Protein AF-A0A1F2JJ54-F1 (afdb_monomer_lite)

Radius of gyration: 21.31 Å; chains: 1; bounding box: 49×30×59 Å

pLDDT: mean 84.11, std 12.56, range [42.59, 96.31]

Structure (mmCIF, N/CA/C/O backbone):
data_AF-A0A1F2JJ54-F1
#
_entry.id   AF-A0A1F2JJ54-F1
#
loop_
_atom_site.group_PDB
_atom_site.id
_atom_site.type_symbol
_atom_site.label_atom_id
_atom_site.label_alt_id
_atom_site.label_comp_id
_atom_site.label_asym_id
_atom_site.label_entity_id
_atom_site.label_seq_id
_atom_site.pdbx_PDB_ins_code
_atom_site.Cartn_x
_atom_site.Cartn_y
_atom_site.Cartn_z
_atom_site.occupancy
_atom_site.B_iso_or_equiv
_atom_site.auth_seq_id
_atom_site.auth_comp_id
_atom_site.auth_asym_id
_atom_site.auth_atom_id
_atom_site.pdbx_PDB_model_num
ATOM 1 N N . MET A 1 1 ? 21.916 10.144 3.716 1.00 42.59 1 MET A N 1
ATOM 2 C CA . MET A 1 1 ? 21.638 10.762 2.403 1.00 42.59 1 MET A CA 1
ATOM 3 C C . MET A 1 1 ? 20.241 10.322 2.023 1.00 42.59 1 MET A C 1
ATOM 5 O O . MET A 1 1 ? 20.065 9.134 1.799 1.00 42.59 1 MET A O 1
ATOM 9 N N . THR A 1 2 ? 19.251 11.210 2.032 1.00 44.31 2 THR A N 1
ATOM 10 C CA . THR A 1 2 ? 17.941 10.893 1.453 1.00 44.31 2 THR A CA 1
ATOM 11 C C . THR A 1 2 ? 18.118 10.932 -0.060 1.00 44.31 2 THR A C 1
ATOM 13 O O . THR A 1 2 ? 18.325 11.989 -0.655 1.00 44.31 2 THR A O 1
ATOM 16 N N . THR A 1 3 ? 18.206 9.754 -0.672 1.00 59.22 3 THR A N 1
ATOM 17 C CA . THR A 1 3 ? 18.242 9.646 -2.132 1.00 59.22 3 THR A CA 1
ATOM 18 C C . THR A 1 3 ? 16.793 9.636 -2.569 1.00 59.22 3 THR A C 1
ATOM 20 O O . THR A 1 3 ? 16.047 8.748 -2.186 1.00 59.22 3 THR A O 1
ATOM 23 N N . ASN A 1 4 ? 16.362 10.688 -3.265 1.00 62.22 4 ASN A N 1
ATOM 24 C CA . ASN A 1 4 ? 15.019 10.709 -3.833 1.00 62.22 4 ASN A CA 1
ATOM 25 C C . ASN A 1 4 ? 14.825 9.443 -4.686 1.00 62.22 4 ASN A C 1
ATOM 27 O O . ASN A 1 4 ? 15.766 9.087 -5.409 1.00 62.22 4 ASN A O 1
ATOM 31 N N . PRO A 1 5 ? 13.641 8.807 -4.653 1.00 63.12 5 PRO A N 1
ATOM 32 C CA . PRO A 1 5 ? 13.372 7.612 -5.440 1.00 63.12 5 PRO A CA 1
ATOM 33 C C . PRO A 1 5 ? 13.747 7.833 -6.907 1.00 63.12 5 PRO A C 1
ATOM 35 O O . PRO A 1 5 ? 13.273 8.775 -7.555 1.00 63.12 5 PRO A O 1
ATOM 38 N N . ILE A 1 6 ? 14.629 6.983 -7.437 1.00 80.44 6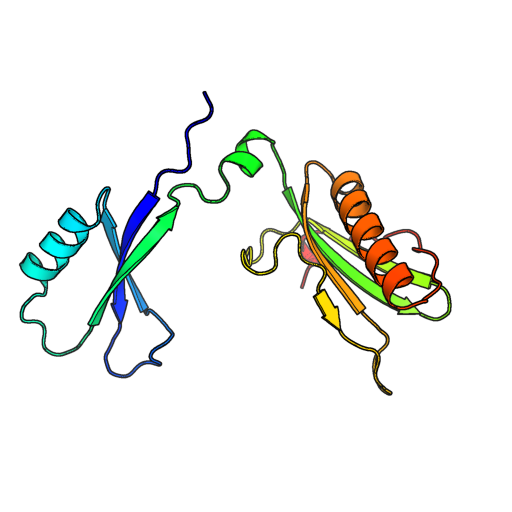 ILE A N 1
ATOM 39 C CA . ILE A 1 6 ? 15.086 7.094 -8.823 1.00 80.44 6 ILE A CA 1
ATOM 40 C C . ILE A 1 6 ? 13.961 6.583 -9.719 1.00 80.44 6 ILE A C 1
ATOM 42 O O . ILE A 1 6 ? 13.622 5.400 -9.698 1.00 80.44 6 ILE A O 1
ATOM 46 N N . LYS A 1 7 ? 13.379 7.483 -10.515 1.00 84.19 7 LYS A N 1
ATOM 47 C CA . LYS A 1 7 ? 12.450 7.099 -11.578 1.00 84.19 7 LYS A CA 1
ATOM 48 C C . LYS A 1 7 ? 13.220 6.400 -12.690 1.00 84.19 7 LYS A C 1
ATOM 50 O O . LYS A 1 7 ? 14.217 6.930 -13.181 1.00 84.19 7 LYS A O 1
ATOM 55 N N . VAL A 1 8 ? 12.727 5.244 -13.099 1.00 90.12 8 VAL A N 1
ATOM 56 C CA . VAL A 1 8 ? 13.204 4.499 -14.258 1.00 90.12 8 VAL A CA 1
ATOM 57 C C . VAL A 1 8 ? 12.059 4.301 -15.243 1.00 90.12 8 VAL A C 1
ATOM 59 O O . VAL A 1 8 ? 10.877 4.401 -14.910 1.00 90.12 8 VAL A O 1
ATOM 62 N N . TYR A 1 9 ? 12.427 4.084 -16.495 1.00 91.38 9 TYR A N 1
ATOM 63 C CA . TYR A 1 9 ? 11.505 4.006 -17.613 1.00 91.38 9 TYR A CA 1
ATOM 64 C C . TYR A 1 9 ? 11.552 2.593 -18.146 1.00 91.38 9 TYR A C 1
ATOM 66 O O . TYR A 1 9 ? 12.555 2.151 -18.706 1.00 91.38 9 TYR A O 1
ATOM 74 N N . THR A 1 10 ? 10.475 1.873 -17.898 1.00 90.88 10 THR A N 1
ATOM 75 C CA . THR A 1 10 ? 10.375 0.452 -18.152 1.00 90.88 10 THR A CA 1
ATOM 76 C C . THR A 1 10 ? 9.655 0.241 -19.468 1.00 90.88 10 THR A C 1
ATOM 78 O O . THR A 1 10 ? 8.494 0.618 -19.602 1.00 90.88 10 THR A O 1
ATOM 81 N N . VAL A 1 11 ? 10.329 -0.356 -20.444 1.00 89.62 11 VAL A N 1
ATOM 82 C CA . VAL A 1 11 ? 9.679 -0.794 -21.678 1.00 89.62 11 VAL A CA 1
ATOM 83 C C . VAL A 1 11 ? 9.035 -2.139 -21.400 1.00 89.62 11 VAL A C 1
ATOM 85 O O . VAL A 1 11 ? 9.721 -3.100 -21.053 1.00 89.62 11 VAL A O 1
ATOM 88 N N . VAL A 1 12 ? 7.720 -2.200 -21.557 1.00 90.12 12 VAL A N 1
ATOM 89 C CA . VAL A 1 12 ? 6.946 -3.437 -21.458 1.00 90.12 12 VAL A CA 1
ATOM 90 C C . VAL A 1 12 ? 6.309 -3.743 -22.802 1.00 90.12 12 VAL A C 1
ATOM 92 O O . VAL A 1 12 ? 5.977 -2.829 -23.563 1.00 90.12 12 VAL A O 1
ATOM 95 N N . SER A 1 13 ? 6.156 -5.024 -23.117 1.00 86.81 13 SER A N 1
ATOM 96 C CA . SER A 1 13 ? 5.529 -5.464 -24.356 1.00 86.81 13 SER A CA 1
ATOM 97 C C . SER A 1 13 ? 4.217 -6.184 -24.127 1.00 86.81 13 SER A C 1
ATOM 99 O O . SER A 1 13 ? 3.976 -6.843 -23.109 1.00 86.81 13 SER A O 1
ATOM 101 N N . LYS A 1 14 ? 3.365 -6.040 -25.136 1.00 81.69 14 LYS A N 1
ATOM 102 C CA . LYS A 1 14 ? 2.037 -6.608 -25.181 1.00 81.69 14 LYS A CA 1
ATOM 103 C C . LYS A 1 14 ? 1.754 -7.246 -26.536 1.00 81.69 14 LYS A C 1
ATOM 105 O O . LYS A 1 14 ? 1.963 -6.617 -27.579 1.00 81.69 14 LYS A O 1
ATOM 110 N N . GLU A 1 15 ? 1.210 -8.458 -26.529 1.00 73.62 15 GLU A N 1
ATOM 111 C CA . GLU A 1 15 ? 0.674 -9.079 -27.738 1.00 73.62 15 GLU A CA 1
ATOM 112 C C . GLU A 1 15 ? -0.718 -8.530 -28.100 1.00 73.62 15 GLU A C 1
ATOM 114 O O . GLU A 1 15 ? -1.570 -8.274 -27.252 1.00 73.62 15 GLU A O 1
ATOM 119 N N . VAL A 1 16 ? -0.982 -8.362 -29.401 1.00 68.19 16 VAL A N 1
ATOM 120 C CA . VAL A 1 16 ? -2.224 -7.752 -29.936 1.00 68.19 16 VAL A CA 1
ATOM 121 C C . VAL A 1 16 ? -3.496 -8.516 -29.528 1.00 68.19 16 VAL A C 1
ATOM 123 O O . VAL A 1 16 ? -4.592 -7.967 -29.594 1.00 68.19 16 VAL A O 1
ATOM 126 N N . LYS A 1 17 ? -3.370 -9.784 -29.124 1.00 64.69 17 LYS A N 1
ATOM 127 C CA . LYS A 1 17 ? -4.500 -10.657 -28.773 1.00 64.69 17 LYS A CA 1
ATOM 128 C C . LYS A 1 17 ? -4.910 -10.602 -27.299 1.00 64.69 17 LYS A C 1
ATOM 130 O O . LYS A 1 17 ? -5.906 -11.228 -26.953 1.00 64.69 17 LYS A O 1
ATOM 135 N N . GLU A 1 18 ? -4.172 -9.891 -26.454 1.00 60.31 18 GLU A N 1
ATOM 136 C CA . GLU A 1 18 ? -4.441 -9.823 -25.015 1.00 60.31 18 GLU A CA 1
ATOM 137 C C . GLU A 1 18 ? -5.235 -8.570 -24.619 1.00 60.31 18 GLU A C 1
ATOM 139 O O . GLU A 1 18 ? -5.325 -7.603 -25.384 1.00 60.31 18 GLU A O 1
ATOM 144 N N . ASP A 1 19 ? -5.818 -8.582 -23.419 1.00 58.06 19 ASP A N 1
ATOM 145 C CA . ASP A 1 19 ? -6.592 -7.480 -22.831 1.00 58.06 19 ASP A CA 1
ATOM 146 C C . ASP A 1 19 ? -5.782 -6.162 -22.820 1.00 58.06 19 ASP A C 1
ATOM 148 O O . ASP A 1 19 ? -4.624 -6.197 -22.397 1.00 58.06 19 ASP A O 1
ATOM 152 N N . PRO A 1 20 ? -6.291 -5.014 -23.342 1.00 57.25 20 PRO A N 1
ATOM 153 C CA . PRO A 1 20 ? -5.638 -3.683 -23.304 1.00 57.25 20 PRO A CA 1
ATOM 154 C C . PRO A 1 20 ? -4.910 -3.359 -22.000 1.00 57.25 20 PRO A C 1
ATOM 156 O O . PRO A 1 20 ? -3.847 -2.745 -22.076 1.00 57.25 20 PRO A O 1
ATOM 159 N N . ASP A 1 21 ? -5.419 -3.846 -20.874 1.00 56.94 21 ASP A N 1
ATOM 160 C CA . ASP A 1 21 ? -4.963 -3.453 -19.547 1.00 56.94 21 ASP A CA 1
ATOM 161 C C . ASP A 1 21 ? -3.920 -4.407 -18.924 1.00 56.94 21 ASP A C 1
ATOM 163 O O . ASP A 1 21 ? -3.395 -4.128 -17.845 1.00 56.94 21 ASP A O 1
ATOM 167 N N . LEU A 1 22 ? -3.554 -5.505 -19.604 1.00 60.00 22 LEU A N 1
ATOM 168 C CA . LEU A 1 22 ? -2.552 -6.479 -19.145 1.00 60.00 22 LEU A CA 1
ATOM 169 C C . LEU A 1 22 ? -1.291 -6.460 -20.029 1.00 60.00 22 LEU A C 1
ATOM 171 O O . LEU A 1 22 ? -1.360 -6.596 -21.252 1.00 60.00 22 LEU A O 1
ATOM 175 N N . PHE A 1 23 ? -0.122 -6.297 -19.398 1.00 68.56 23 PHE A N 1
ATOM 176 C CA . PHE A 1 23 ? 1.192 -6.348 -20.051 1.00 68.56 23 PHE A CA 1
ATOM 177 C C . PHE A 1 23 ? 1.852 -7.714 -19.844 1.00 68.56 23 PHE A C 1
ATOM 179 O O . PHE A 1 23 ? 1.847 -8.244 -18.735 1.00 68.56 23 PHE A O 1
ATOM 186 N N . THR A 1 24 ? 2.472 -8.250 -20.895 1.00 69.06 24 THR A N 1
ATOM 187 C CA . THR A 1 24 ? 3.012 -9.620 -20.902 1.00 69.06 24 THR A CA 1
ATOM 188 C C . THR A 1 24 ? 4.455 -9.735 -20.436 1.00 69.06 24 THR A C 1
ATOM 190 O O . THR A 1 24 ? 4.781 -10.707 -19.765 1.00 69.06 24 THR A O 1
ATOM 193 N N . ASN A 1 25 ? 5.340 -8.797 -20.802 1.00 81.50 25 ASN A N 1
ATOM 194 C CA . ASN A 1 25 ? 6.778 -8.936 -20.538 1.00 81.50 25 ASN A CA 1
ATOM 195 C C . ASN A 1 25 ? 7.485 -7.600 -20.285 1.00 81.50 25 ASN A C 1
ATOM 197 O O . ASN A 1 25 ? 7.172 -6.583 -20.903 1.00 81.50 25 ASN A O 1
ATOM 201 N N . LEU A 1 26 ? 8.502 -7.642 -19.421 1.00 85.88 26 LEU A N 1
ATOM 202 C CA . LEU A 1 26 ? 9.509 -6.597 -19.255 1.00 85.88 26 LEU A CA 1
ATOM 203 C C . LEU A 1 26 ? 10.595 -6.748 -20.334 1.00 85.88 26 LEU A C 1
ATOM 205 O O . LEU A 1 26 ? 11.289 -7.758 -20.359 1.00 85.88 26 LEU A O 1
ATOM 209 N N . GLU A 1 27 ? 10.771 -5.738 -21.185 1.00 88.19 27 GLU A N 1
ATOM 210 C CA . GLU A 1 27 ? 11.756 -5.744 -22.282 1.00 88.19 27 GLU A CA 1
ATOM 211 C C . GLU A 1 27 ? 13.050 -5.000 -21.911 1.00 88.19 27 GLU A C 1
ATOM 213 O O . GLU A 1 27 ? 14.141 -5.363 -22.348 1.00 88.19 27 GLU A O 1
ATOM 218 N N . GLY A 1 28 ? 12.951 -3.948 -21.093 1.00 89.06 28 GLY A N 1
ATOM 219 C CA . GLY A 1 28 ? 14.117 -3.180 -20.661 1.00 89.06 28 GLY A CA 1
ATOM 220 C C . GLY A 1 28 ? 13.801 -2.104 -19.629 1.00 89.06 28 GLY A C 1
ATOM 221 O O . GLY A 1 28 ? 12.662 -1.660 -19.502 1.00 89.06 28 GLY A O 1
ATOM 222 N N . VAL A 1 29 ? 14.830 -1.672 -18.898 1.00 91.44 29 VAL A N 1
ATOM 223 C CA . VAL A 1 29 ? 14.757 -0.607 -17.887 1.00 91.44 29 VAL A CA 1
ATOM 224 C C . VAL A 1 29 ? 15.786 0.464 -18.226 1.00 91.44 29 VAL A C 1
ATOM 226 O O . VAL A 1 29 ? 16.968 0.167 -18.401 1.00 91.44 29 VAL A O 1
ATOM 229 N N . PHE A 1 30 ? 15.342 1.715 -18.314 1.00 92.50 30 PHE A N 1
ATOM 230 C CA . PHE A 1 30 ? 16.155 2.834 -18.781 1.00 92.50 30 PHE A CA 1
ATOM 231 C C . PHE A 1 30 ? 16.170 3.983 -17.776 1.00 92.50 30 PHE A C 1
ATOM 233 O O . PHE A 1 30 ? 15.206 4.229 -17.055 1.00 92.50 30 PHE A O 1
ATOM 240 N N . SER A 1 31 ? 17.274 4.731 -17.761 1.00 89.56 31 SER A N 1
ATOM 241 C CA . SER A 1 31 ? 17.444 5.892 -16.880 1.00 89.56 31 SER A CA 1
ATOM 242 C C . SER A 1 31 ? 16.645 7.124 -17.324 1.00 89.56 31 SER A C 1
ATOM 244 O O . SER A 1 31 ? 16.449 8.034 -16.527 1.00 89.56 31 SER A O 1
ATOM 246 N N . THR A 1 32 ? 16.250 7.206 -18.601 1.00 90.94 32 THR A N 1
ATOM 247 C CA . THR A 1 32 ? 15.448 8.313 -19.153 1.00 90.94 32 THR A CA 1
ATOM 248 C C . THR A 1 32 ? 14.400 7.790 -20.131 1.00 90.94 32 THR A C 1
ATOM 250 O O . THR A 1 32 ? 14.561 6.702 -20.692 1.00 90.94 32 THR A O 1
ATOM 253 N N . TYR A 1 33 ? 13.343 8.576 -20.344 1.00 92.75 33 TYR A N 1
ATOM 254 C CA . TYR A 1 33 ? 12.277 8.247 -21.287 1.00 92.75 33 TYR A CA 1
ATOM 255 C C . TYR A 1 33 ? 12.809 8.174 -22.724 1.00 92.75 33 TYR A C 1
ATOM 257 O O . TYR A 1 33 ? 12.486 7.248 -23.459 1.00 92.75 33 TYR A O 1
ATOM 265 N N . GLU A 1 34 ? 13.675 9.110 -23.115 1.00 95.25 34 GLU A N 1
ATOM 266 C CA . GLU A 1 34 ? 14.213 9.216 -24.475 1.00 95.25 34 GLU A CA 1
ATOM 267 C C . GLU A 1 34 ? 15.002 7.966 -24.857 1.00 95.25 34 GLU A C 1
ATOM 269 O O . GLU A 1 34 ? 14.817 7.435 -25.943 1.00 95.25 34 GLU A O 1
ATOM 274 N N . LYS A 1 35 ? 15.808 7.425 -23.934 1.00 94.94 35 LYS A N 1
ATOM 275 C CA . LYS A 1 35 ? 16.545 6.173 -24.159 1.00 94.94 35 LYS A CA 1
ATOM 276 C C . LYS A 1 35 ? 15.616 4.971 -24.317 1.00 94.94 35 LYS A C 1
ATOM 278 O O . LYS A 1 35 ? 15.889 4.092 -25.131 1.00 94.94 35 LYS A O 1
ATOM 283 N N . ALA A 1 36 ? 14.532 4.925 -23.541 1.00 93.75 36 ALA A N 1
ATOM 284 C CA . ALA A 1 36 ? 13.514 3.889 -23.685 1.00 93.75 36 ALA A CA 1
ATOM 285 C C . ALA A 1 36 ? 12.806 3.992 -25.048 1.00 93.75 36 ALA A C 1
ATOM 287 O O . ALA A 1 36 ? 12.572 2.972 -25.695 1.00 93.75 36 ALA A O 1
ATOM 288 N N . GLN A 1 37 ? 12.522 5.212 -25.515 1.00 94.19 37 GLN A N 1
ATOM 289 C CA . GLN A 1 37 ? 11.924 5.445 -26.829 1.00 94.19 37 GLN A CA 1
ATOM 290 C C . GLN A 1 37 ? 12.888 5.086 -27.968 1.00 94.19 37 GLN A C 1
ATOM 292 O O . GLN A 1 37 ? 12.502 4.357 -28.875 1.00 94.19 37 GLN A O 1
ATOM 297 N N . GLU A 1 38 ? 14.154 5.504 -27.887 1.00 94.62 38 GLU A N 1
ATOM 298 C CA . GLU A 1 38 ? 15.198 5.136 -28.853 1.00 94.62 38 GLU A CA 1
ATOM 299 C C . GLU A 1 38 ? 15.354 3.614 -28.966 1.00 94.62 38 GLU A C 1
ATOM 301 O O . GLU A 1 38 ? 15.505 3.087 -30.068 1.00 94.62 38 GLU A O 1
ATOM 306 N N . TYR A 1 39 ? 15.273 2.890 -27.845 1.00 93.94 39 TYR A N 1
ATOM 307 C CA . TYR A 1 39 ? 15.272 1.428 -27.839 1.00 93.94 39 TYR A CA 1
ATOM 308 C C . TYR A 1 39 ? 14.074 0.844 -28.605 1.00 93.94 39 TYR A C 1
ATOM 310 O O . TYR A 1 39 ? 14.261 -0.043 -29.444 1.00 93.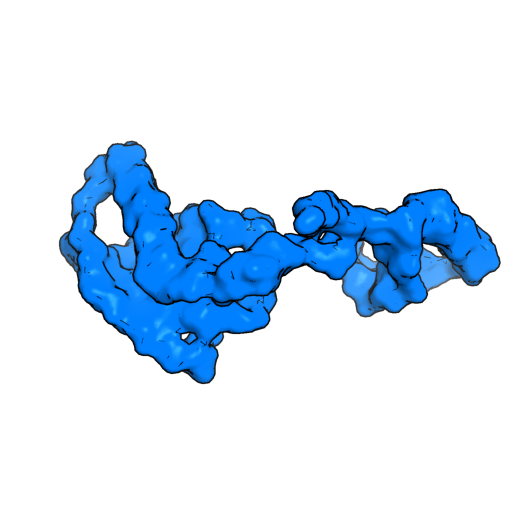94 39 TYR A O 1
ATOM 318 N N . ILE A 1 40 ? 12.857 1.347 -28.357 1.00 92.12 40 ILE A N 1
ATOM 319 C CA . ILE A 1 40 ? 11.654 0.908 -29.082 1.00 92.12 40 ILE A CA 1
ATOM 320 C C . ILE A 1 40 ? 11.815 1.175 -30.580 1.00 92.12 40 ILE A C 1
ATOM 322 O O . ILE A 1 40 ? 11.599 0.271 -31.389 1.00 92.12 40 ILE A O 1
ATOM 326 N N . ASP A 1 41 ? 12.236 2.380 -30.952 1.00 92.25 41 ASP A N 1
ATOM 327 C CA . ASP A 1 41 ? 12.356 2.792 -32.348 1.00 92.25 41 ASP A CA 1
ATOM 328 C C . ASP A 1 41 ? 13.431 1.975 -33.082 1.00 92.25 41 ASP A C 1
ATOM 330 O O . ASP A 1 41 ? 13.205 1.520 -34.206 1.00 92.25 41 ASP A O 1
ATOM 334 N N . HIS A 1 42 ? 14.575 1.726 -32.432 1.00 92.12 42 HIS A N 1
ATOM 335 C CA . HIS A 1 42 ? 15.702 0.999 -33.016 1.00 92.12 42 HIS A CA 1
ATOM 336 C C . HIS A 1 42 ? 15.397 -0.483 -33.257 1.00 92.12 42 HIS A C 1
ATOM 338 O O . HIS A 1 42 ? 15.664 -0.999 -34.344 1.00 92.12 42 HIS A O 1
ATOM 344 N N . PHE A 1 43 ? 14.852 -1.182 -32.258 1.00 88.31 43 PHE A N 1
ATOM 345 C CA . PHE A 1 43 ? 14.653 -2.633 -32.334 1.00 88.31 43 PHE A CA 1
ATOM 346 C C . PHE A 1 43 ? 13.267 -3.030 -32.852 1.00 88.31 43 PHE A C 1
ATOM 348 O O . PHE A 1 43 ? 13.114 -4.107 -33.430 1.00 88.31 43 PHE A O 1
ATOM 355 N N . PHE A 1 44 ? 12.256 -2.177 -32.670 1.00 86.38 44 PHE A N 1
ATOM 356 C CA . PHE A 1 44 ? 10.853 -2.542 -32.874 1.00 86.38 44 PHE A CA 1
ATOM 357 C C . PHE A 1 44 ? 10.046 -1.543 -33.705 1.00 86.38 44 PHE A C 1
ATOM 359 O O . PHE A 1 44 ? 8.860 -1.792 -33.921 1.00 86.38 44 PHE A O 1
ATOM 366 N N . GLY A 1 45 ? 10.651 -0.476 -34.242 1.00 79.19 45 GLY A N 1
ATOM 367 C CA . GLY A 1 45 ? 9.939 0.564 -35.001 1.00 79.19 45 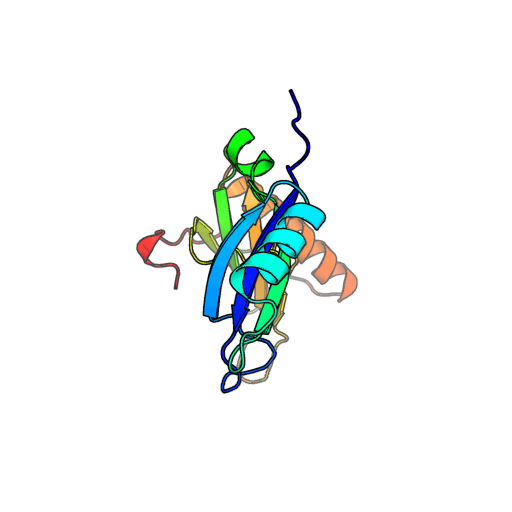GLY A CA 1
ATOM 368 C C . GLY A 1 45 ? 9.106 0.057 -36.192 1.00 79.19 45 GLY A C 1
ATOM 369 O O . GLY A 1 45 ? 8.170 0.726 -36.615 1.00 79.19 45 GLY A O 1
ATOM 370 N N . ASN A 1 46 ? 9.389 -1.151 -36.702 1.00 80.44 46 ASN A N 1
ATOM 371 C CA . ASN A 1 46 ? 8.654 -1.799 -37.799 1.00 80.44 46 ASN A CA 1
ATOM 372 C C . ASN A 1 46 ? 7.931 -3.107 -37.399 1.00 80.44 46 ASN A C 1
ATOM 374 O O . ASN A 1 46 ? 7.535 -3.887 -38.273 1.00 80.44 46 ASN A O 1
ATOM 378 N N . ALA A 1 47 ? 7.792 -3.405 -36.104 1.00 77.81 47 ALA A N 1
ATOM 379 C CA . ALA A 1 47 ? 7.180 -4.650 -35.639 1.00 77.81 47 ALA A CA 1
ATOM 380 C C . ALA A 1 47 ? 5.677 -4.709 -35.983 1.00 77.81 47 ALA A C 1
ATOM 382 O O . ALA A 1 47 ? 4.939 -3.753 -35.764 1.00 77.81 47 ALA A O 1
ATOM 383 N N . LYS A 1 48 ? 5.205 -5.849 -36.517 1.00 65.56 48 LYS A N 1
ATOM 384 C CA . LYS A 1 48 ? 3.822 -5.993 -37.025 1.00 65.56 48 LYS A CA 1
ATOM 385 C C . LYS A 1 48 ? 2.820 -6.638 -36.059 1.00 65.56 48 LYS A C 1
ATOM 387 O O . LYS A 1 48 ? 1.639 -6.658 -36.383 1.00 65.56 48 LYS A O 1
ATOM 392 N N . TYR A 1 49 ? 3.243 -7.134 -34.891 1.00 66.62 49 TYR A N 1
ATOM 393 C CA . TYR A 1 49 ? 2.377 -7.948 -34.016 1.00 66.62 49 TYR A CA 1
ATOM 394 C C . TYR A 1 49 ? 2.646 -7.791 -32.510 1.00 66.62 49 TYR A C 1
ATOM 396 O O . TYR A 1 49 ? 2.700 -8.771 -31.778 1.00 66.62 49 TYR A O 1
ATOM 404 N N . GLY A 1 50 ? 2.787 -6.562 -32.019 1.00 72.00 50 GLY A N 1
ATOM 405 C CA . GLY A 1 50 ? 2.824 -6.301 -30.579 1.00 72.00 50 GLY A CA 1
ATOM 406 C C . GLY A 1 50 ? 3.142 -4.848 -30.272 1.00 72.00 50 GLY A C 1
ATOM 407 O O . GLY A 1 50 ? 3.930 -4.224 -30.981 1.00 72.00 50 GLY A O 1
ATOM 408 N N . TYR A 1 51 ? 2.544 -4.324 -29.212 1.00 80.88 51 TYR A N 1
ATOM 409 C CA . TYR A 1 51 ? 2.756 -2.954 -28.762 1.00 80.88 51 TYR A CA 1
ATOM 410 C C . TYR A 1 51 ? 3.840 -2.934 -27.691 1.00 80.88 51 TYR A C 1
ATOM 412 O O . TYR A 1 51 ? 3.940 -3.860 -26.887 1.00 80.88 51 TYR A O 1
ATOM 420 N N . ARG A 1 52 ? 4.665 -1.888 -27.692 1.00 87.94 52 ARG A N 1
ATOM 421 C CA . ARG A 1 52 ? 5.528 -1.560 -26.559 1.00 87.94 52 ARG A CA 1
ATOM 422 C C . ARG A 1 52 ? 5.058 -0.245 -25.971 1.00 87.94 52 ARG A C 1
ATOM 424 O O . ARG A 1 52 ? 4.746 0.679 -26.719 1.00 87.94 52 ARG A O 1
ATOM 431 N N . SER A 1 53 ? 5.018 -0.170 -24.653 1.00 88.75 53 SER A N 1
ATOM 432 C CA . SER A 1 53 ? 4.754 1.063 -23.923 1.00 88.75 53 SER A CA 1
ATOM 433 C C . SER A 1 53 ? 5.871 1.307 -22.921 1.00 88.75 53 SER A C 1
ATOM 435 O O . SER A 1 53 ? 6.566 0.384 -22.490 1.00 88.75 53 SER A O 1
ATOM 437 N N . ILE A 1 54 ? 6.056 2.577 -22.575 1.00 90.81 54 ILE A N 1
ATOM 438 C CA . ILE A 1 54 ? 6.991 2.992 -21.538 1.00 90.81 54 ILE A CA 1
ATOM 439 C C . ILE A 1 54 ? 6.174 3.270 -20.283 1.00 90.81 54 ILE A C 1
ATOM 441 O O . ILE A 1 54 ? 5.342 4.177 -20.262 1.00 90.81 54 ILE A O 1
ATOM 445 N N . VAL A 1 55 ? 6.424 2.498 -19.234 1.00 88.81 55 VAL A N 1
ATOM 446 C CA . VAL A 1 55 ? 5.835 2.689 -17.911 1.00 88.81 55 VAL A CA 1
ATOM 447 C C . VAL A 1 55 ? 6.877 3.358 -17.027 1.00 88.81 55 VAL A C 1
ATOM 449 O O . VAL A 1 55 ? 8.015 2.901 -16.929 1.00 88.81 55 VAL A O 1
ATOM 452 N N . THR A 1 56 ? 6.499 4.460 -16.381 1.00 88.44 56 THR A N 1
ATOM 453 C CA . THR A 1 56 ? 7.364 5.074 -15.366 1.00 88.44 56 THR A CA 1
ATOM 454 C C . THR A 1 56 ? 7.250 4.261 -14.087 1.00 88.44 56 THR A C 1
ATOM 456 O O . THR A 1 56 ? 6.155 4.124 -13.546 1.00 88.44 56 THR A O 1
ATOM 459 N N . THR A 1 57 ? 8.368 3.745 -13.597 1.00 82.38 57 THR A N 1
ATOM 460 C CA . THR A 1 57 ? 8.436 2.995 -12.340 1.00 82.38 57 THR A CA 1
ATOM 461 C C . THR A 1 57 ? 9.485 3.622 -11.426 1.00 82.38 57 THR A C 1
ATOM 463 O O . THR A 1 57 ? 10.366 4.357 -11.875 1.00 82.38 57 THR A O 1
ATOM 466 N N . TYR A 1 58 ? 9.377 3.395 -10.121 1.00 82.62 58 TYR A N 1
ATOM 467 C CA . TYR A 1 58 ? 10.459 3.719 -9.193 1.00 82.62 58 TYR A CA 1
ATOM 468 C C . TYR A 1 58 ? 11.388 2.511 -9.104 1.00 82.62 58 TYR A C 1
ATOM 470 O O . TYR A 1 58 ? 10.900 1.386 -9.047 1.00 82.62 58 TYR A O 1
ATOM 478 N N . LEU A 1 59 ? 12.704 2.738 -9.116 1.00 80.88 59 LEU A N 1
ATOM 479 C CA . LEU A 1 59 ? 13.695 1.664 -9.006 1.00 80.88 59 LEU A CA 1
ATOM 480 C C . LEU A 1 59 ? 13.552 0.913 -7.677 1.00 80.88 59 LEU A C 1
ATOM 482 O O . LEU A 1 59 ? 13.515 -0.311 -7.665 1.00 80.88 59 LEU A O 1
ATOM 486 N N . ASP A 1 60 ? 13.399 1.672 -6.593 1.00 80.50 60 ASP A N 1
ATOM 487 C CA . ASP A 1 60 ? 13.204 1.168 -5.238 1.00 80.50 60 ASP A CA 1
ATOM 488 C C . ASP A 1 60 ? 11.932 1.812 -4.654 1.00 80.50 60 ASP A C 1
ATOM 490 O O . ASP A 1 60 ? 12.017 2.786 -3.904 1.00 80.50 60 ASP A O 1
ATOM 494 N N . PRO A 1 61 ? 10.725 1.337 -5.021 1.00 78.94 61 PRO A N 1
ATOM 495 C CA . PRO A 1 61 ? 9.469 1.944 -4.571 1.00 78.94 61 PRO A CA 1
ATOM 496 C C . PRO A 1 61 ? 9.257 1.843 -3.054 1.00 78.94 61 PRO A C 1
ATOM 498 O O . PRO A 1 61 ? 8.429 2.577 -2.531 1.00 78.94 61 PRO A O 1
ATOM 501 N N . PHE A 1 62 ? 10.011 0.969 -2.375 1.00 83.94 62 PHE A N 1
ATOM 502 C CA . PHE A 1 62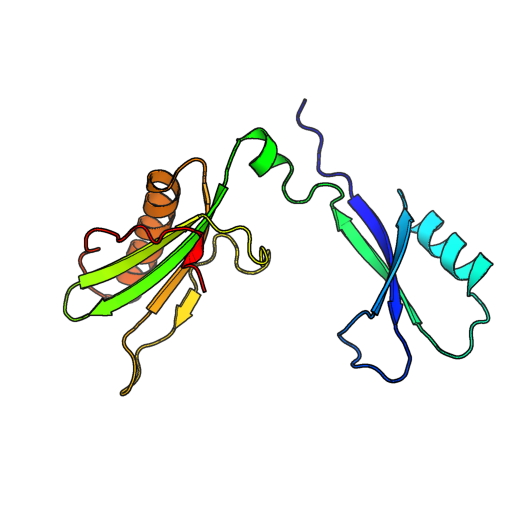 ? 9.962 0.743 -0.926 1.00 83.94 62 PHE A CA 1
ATOM 503 C C . PHE A 1 62 ? 11.269 1.129 -0.217 1.00 83.94 62 PHE A C 1
ATOM 505 O O . PHE A 1 62 ? 11.660 0.526 0.784 1.00 83.94 62 PHE A O 1
ATOM 512 N N . GLN A 1 63 ? 12.038 2.055 -0.800 1.00 84.50 63 GLN A N 1
ATOM 513 C CA . GLN A 1 63 ? 13.360 2.400 -0.278 1.00 84.50 63 GLN A CA 1
ATOM 514 C C . GLN A 1 63 ? 13.294 2.932 1.159 1.00 84.50 63 GLN A C 1
ATOM 516 O O . GLN A 1 63 ? 14.169 2.612 1.966 1.00 84.50 63 GLN A O 1
ATOM 521 N N . GLU A 1 64 ? 12.283 3.744 1.470 1.00 85.94 64 GLU A N 1
ATOM 522 C CA . GLU A 1 64 ? 12.104 4.323 2.803 1.00 85.94 64 GLU A CA 1
ATOM 523 C C . GLU A 1 64 ? 11.754 3.236 3.819 1.00 85.94 64 GLU A C 1
ATOM 525 O O . GLU A 1 64 ? 12.389 3.150 4.866 1.00 85.94 64 GLU A O 1
ATOM 530 N N . GLU A 1 65 ? 10.833 2.341 3.474 1.00 89.62 65 GLU A N 1
ATOM 531 C CA . GLU A 1 65 ? 10.406 1.213 4.299 1.00 89.62 65 GLU A CA 1
ATOM 532 C C . GLU A 1 65 ? 11.583 0.277 4.600 1.00 89.62 65 GLU A C 1
ATOM 534 O O . GLU A 1 65 ? 11.803 -0.103 5.750 1.00 89.62 65 GLU A O 1
ATOM 539 N N . ILE A 1 66 ? 12.411 -0.033 3.595 1.00 85.31 66 ILE A N 1
ATOM 540 C CA . ILE A 1 66 ? 13.627 -0.841 3.775 1.00 85.31 66 ILE A CA 1
ATOM 541 C C . ILE A 1 66 ? 14.614 -0.138 4.716 1.00 85.31 66 ILE A C 1
ATOM 543 O O . ILE A 1 66 ? 15.198 -0.781 5.589 1.00 85.31 66 ILE A O 1
ATOM 547 N N . GLN A 1 67 ? 14.813 1.176 4.563 1.00 87.50 67 GLN A N 1
ATOM 548 C CA . GLN A 1 67 ? 15.715 1.949 5.426 1.00 87.50 67 GLN A CA 1
ATOM 549 C C . GLN A 1 67 ? 15.211 2.042 6.868 1.00 87.50 67 GLN A C 1
ATOM 551 O O . GLN A 1 67 ? 16.018 2.002 7.798 1.00 87.50 67 GLN A O 1
ATOM 556 N N . ASN A 1 68 ? 13.896 2.136 7.048 1.00 89.12 68 ASN A N 1
ATOM 557 C CA . ASN A 1 68 ? 13.245 2.187 8.352 1.00 89.12 68 ASN A CA 1
ATOM 558 C C . ASN A 1 68 ? 13.087 0.799 8.993 1.00 89.12 68 ASN A C 1
ATOM 560 O O . ASN A 1 68 ? 12.718 0.714 10.163 1.00 89.12 68 ASN A O 1
ATOM 564 N N . ASN A 1 69 ? 13.422 -0.276 8.265 1.00 88.88 69 ASN A N 1
ATOM 565 C CA . ASN A 1 69 ? 13.183 -1.665 8.660 1.00 88.88 69 ASN A CA 1
ATOM 566 C C . ASN A 1 69 ? 11.691 -1.944 8.934 1.00 88.88 69 ASN A C 1
ATOM 568 O O . ASN A 1 69 ? 11.334 -2.725 9.820 1.00 88.88 69 ASN A O 1
ATOM 572 N N . ASP A 1 70 ? 10.825 -1.293 8.160 1.00 93.44 70 ASP A N 1
ATOM 573 C CA . ASP A 1 70 ? 9.388 -1.496 8.212 1.00 93.44 70 ASP A CA 1
ATOM 574 C C . ASP A 1 70 ? 9.016 -2.807 7.514 1.00 93.44 70 ASP A C 1
ATOM 576 O O . ASP A 1 70 ? 9.555 -3.190 6.474 1.00 93.44 70 ASP A O 1
ATOM 580 N N . SER A 1 71 ? 8.072 -3.521 8.112 1.00 91.69 71 SER A N 1
ATOM 581 C CA . SER A 1 71 ? 7.455 -4.714 7.542 1.00 91.69 71 SER A CA 1
ATOM 582 C C . SER A 1 71 ? 6.084 -4.372 6.976 1.00 91.69 71 SER A C 1
ATOM 58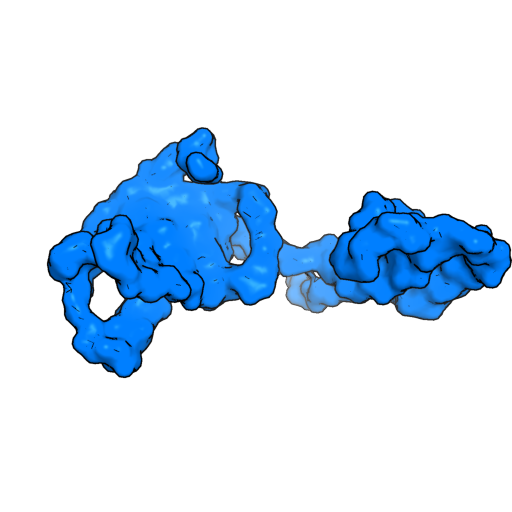4 O O . SER A 1 71 ? 5.427 -3.444 7.445 1.00 91.69 71 SER A O 1
ATOM 586 N N . TYR A 1 72 ? 5.645 -5.137 5.980 1.00 91.19 72 TYR A N 1
ATOM 587 C CA . TYR A 1 72 ? 4.298 -5.022 5.439 1.00 91.19 72 TYR A CA 1
ATOM 588 C C . TYR A 1 72 ? 3.326 -5.873 6.260 1.00 91.19 72 TYR A C 1
ATOM 590 O O . TYR A 1 72 ? 3.572 -7.060 6.500 1.00 91.19 72 TYR A O 1
ATOM 598 N N . TYR A 1 73 ? 2.231 -5.258 6.698 1.00 90.81 73 TYR A N 1
ATOM 599 C CA . TYR A 1 73 ? 1.181 -5.897 7.477 1.00 90.81 73 TYR A CA 1
ATOM 600 C C . TYR A 1 73 ? -0.148 -5.856 6.731 1.00 90.81 73 TYR A C 1
ATOM 602 O O . TYR A 1 73 ? -0.489 -4.869 6.078 1.00 90.81 73 TYR A O 1
ATOM 610 N N . SER A 1 74 ? -0.912 -6.934 6.869 1.00 91.12 74 SER A N 1
ATOM 611 C CA . SER A 1 74 ? -2.328 -7.003 6.539 1.00 91.12 74 SER A CA 1
ATOM 612 C C . SER A 1 74 ? -3.110 -7.147 7.835 1.00 91.12 74 SER A C 1
ATOM 614 O O . SER A 1 74 ? -2.803 -8.007 8.660 1.00 91.12 74 SER A O 1
ATOM 616 N N . ILE A 1 75 ? -4.089 -6.273 8.019 1.00 92.25 75 ILE A N 1
ATOM 617 C CA . ILE A 1 75 ? -5.001 -6.267 9.151 1.00 92.25 75 ILE A CA 1
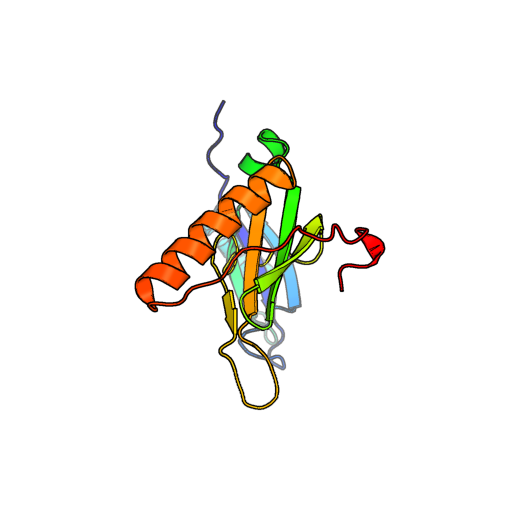ATOM 618 C C . ILE A 1 75 ? -6.395 -6.494 8.589 1.00 92.25 75 ILE A C 1
ATOM 620 O O . ILE A 1 75 ? -6.869 -5.704 7.767 1.00 92.25 75 ILE A O 1
ATOM 624 N N . SER A 1 76 ? -7.040 -7.566 9.031 1.00 91.88 76 SER A N 1
ATOM 625 C CA . SER A 1 76 ? -8.433 -7.855 8.728 1.00 91.88 76 SER A CA 1
ATOM 626 C C . SER A 1 76 ? -9.288 -7.683 9.975 1.00 91.88 76 SER A C 1
ATOM 628 O O . SER A 1 76 ? -8.828 -7.901 11.099 1.00 91.88 76 SER A O 1
ATOM 630 N N . SER A 1 77 ? -10.536 -7.252 9.807 1.00 93.56 77 SER A N 1
ATOM 631 C CA . SER A 1 77 ? -11.443 -7.152 10.946 1.00 93.56 77 SER A CA 1
ATOM 632 C C . SER A 1 77 ? -12.902 -7.364 10.595 1.00 93.56 77 SER A C 1
ATOM 634 O O . SER A 1 77 ? -13.328 -7.111 9.471 1.00 93.56 77 SER A O 1
ATOM 636 N N . GLN A 1 78 ? -13.680 -7.793 11.586 1.00 93.94 78 GLN A N 1
ATOM 637 C CA . GLN A 1 78 ? -15.121 -7.989 11.468 1.00 93.94 78 GLN A CA 1
ATOM 638 C C . GLN A 1 78 ? -15.841 -7.423 12.692 1.00 93.94 78 GLN A C 1
ATOM 640 O O . GLN A 1 78 ? -15.452 -7.662 13.837 1.00 93.94 78 GLN A O 1
ATOM 645 N N . LEU A 1 79 ? -16.915 -6.665 12.462 1.00 92.69 79 LEU A N 1
ATOM 646 C CA . LEU A 1 79 ? -17.753 -6.128 13.532 1.00 92.69 79 LEU A CA 1
ATOM 647 C C . LEU A 1 79 ? -18.768 -7.180 14.001 1.00 92.69 79 LEU A C 1
ATOM 649 O O . LEU A 1 79 ? -19.780 -7.422 13.338 1.00 92.69 79 LEU A O 1
ATOM 653 N N . ILE A 1 80 ? -18.527 -7.763 15.174 1.00 89.75 80 ILE A N 1
ATOM 654 C CA . ILE A 1 80 ? -19.370 -8.782 15.804 1.00 89.75 80 ILE A CA 1
ATOM 655 C C . ILE A 1 80 ? -19.930 -8.228 17.118 1.00 89.75 80 ILE A C 1
ATOM 657 O O . ILE A 1 80 ? -19.237 -8.065 18.124 1.00 89.75 80 ILE A O 1
ATOM 661 N N . GLY A 1 81 ? -21.227 -7.912 17.121 1.00 86.81 81 GLY A N 1
ATOM 662 C CA . GLY A 1 81 ? -21.866 -7.263 18.267 1.00 86.81 81 GLY A CA 1
ATOM 663 C C . GLY A 1 81 ? -21.227 -5.893 18.552 1.00 86.81 81 GLY A C 1
ATOM 664 O O . GLY A 1 81 ? -21.164 -5.068 17.642 1.00 86.81 81 GLY A O 1
ATOM 665 N N . PRO A 1 82 ? -20.773 -5.611 19.789 1.00 89.69 82 PRO A N 1
ATOM 666 C CA . PRO A 1 82 ? -20.098 -4.357 20.118 1.00 89.69 82 PRO A CA 1
ATOM 667 C C . PRO A 1 82 ? -18.580 -4.400 19.872 1.00 89.69 82 PRO A C 1
ATOM 669 O O . PRO A 1 82 ? -17.888 -3.455 20.256 1.00 89.69 82 PRO A O 1
ATOM 672 N N . HIS A 1 83 ? -18.049 -5.479 19.293 1.00 91.88 83 HIS A N 1
ATOM 673 C CA . HIS A 1 83 ? -16.615 -5.710 19.174 1.00 91.88 83 HIS A CA 1
ATOM 674 C C . HIS A 1 83 ? -16.170 -5.723 17.716 1.00 91.88 83 HIS A C 1
ATOM 676 O O . HIS A 1 83 ? -16.753 -6.418 16.890 1.00 91.88 83 HIS A O 1
ATOM 682 N N . LEU A 1 84 ? -15.120 -4.965 17.412 1.00 93.56 84 LEU A N 1
ATOM 683 C CA . LEU A 1 84 ? -14.368 -5.123 16.178 1.00 93.56 84 LEU A CA 1
ATOM 684 C C . LEU A 1 84 ? -13.277 -6.157 16.456 1.00 93.56 84 LEU A C 1
ATOM 686 O O . LEU A 1 84 ? -12.312 -5.864 17.165 1.00 93.56 84 LEU A O 1
ATOM 690 N N . GLU A 1 85 ? -13.487 -7.383 15.989 1.00 92.62 85 GLU A N 1
ATOM 691 C CA . GLU A 1 85 ? -12.510 -8.463 16.108 1.00 92.62 85 GLU A CA 1
ATOM 692 C C . GLU A 1 85 ? -11.455 -8.290 15.024 1.00 92.62 85 GLU A C 1
ATOM 694 O O . GLU A 1 85 ? -11.807 -8.106 13.861 1.00 92.62 85 GLU A O 1
ATOM 699 N N . VAL A 1 86 ? -10.179 -8.305 15.413 1.00 92.75 86 VAL A N 1
ATOM 700 C CA . VAL A 1 86 ? -9.059 -7.973 14.529 1.00 92.75 86 VAL A CA 1
ATOM 701 C C . VAL A 1 86 ? -8.076 -9.132 14.448 1.00 92.75 86 VAL A C 1
ATOM 703 O O . VAL A 1 86 ? -7.686 -9.714 15.464 1.00 92.75 86 VAL A O 1
ATOM 706 N N . GLU A 1 87 ? -7.621 -9.409 13.235 1.00 91.50 87 GLU A N 1
ATOM 707 C CA . GLU A 1 87 ? -6.499 -10.288 12.949 1.00 91.50 87 GLU A CA 1
ATOM 708 C C . GLU A 1 87 ? -5.414 -9.496 12.217 1.00 91.50 87 GLU A C 1
ATOM 710 O O . GLU A 1 87 ? -5.697 -8.715 11.310 1.00 91.50 87 GLU A O 1
ATOM 715 N N . ILE A 1 88 ? -4.164 -9.668 12.641 1.00 90.12 88 ILE A N 1
ATOM 716 C CA . ILE A 1 88 ? -3.004 -9.026 12.025 1.00 90.12 88 ILE A CA 1
ATOM 717 C C . ILE A 1 88 ? -2.018 -10.082 11.550 1.00 90.12 88 ILE A C 1
ATOM 719 O O . ILE A 1 88 ? -1.723 -11.053 12.252 1.00 90.12 88 ILE A O 1
ATOM 723 N N . CYS A 1 89 ? -1.466 -9.844 10.366 1.00 88.75 89 CYS A N 1
ATOM 724 C CA . CYS A 1 89 ? -0.420 -10.658 9.792 1.00 88.75 89 CYS A CA 1
ATOM 725 C C . CYS A 1 89 ? 0.692 -9.820 9.169 1.00 88.75 89 CYS A C 1
ATOM 727 O O . CYS A 1 89 ? 0.436 -8.921 8.368 1.00 88.75 89 CYS A O 1
ATOM 729 N N . LYS A 1 90 ? 1.942 -10.188 9.460 1.00 88.25 90 LYS A N 1
ATOM 730 C CA . LYS A 1 90 ? 3.106 -9.772 8.678 1.00 88.25 90 LYS A CA 1
ATOM 731 C C . LYS A 1 90 ? 3.184 -10.608 7.400 1.00 88.25 90 LYS A C 1
ATOM 733 O O . LYS A 1 90 ? 3.444 -11.807 7.465 1.00 88.25 90 LYS A O 1
ATOM 738 N N . THR A 1 91 ? 2.996 -9.981 6.244 1.00 81.00 91 THR A N 1
ATOM 739 C CA . THR A 1 91 ? 2.905 -10.683 4.955 1.00 81.00 91 THR A CA 1
ATOM 740 C C . THR A 1 91 ? 3.834 -10.074 3.909 1.00 81.00 91 THR A C 1
ATOM 742 O O . THR A 1 91 ? 4.182 -8.899 3.968 1.00 81.00 91 THR A O 1
ATOM 745 N N . SER A 1 92 ? 4.270 -10.885 2.948 1.00 67.88 92 SER A N 1
ATOM 746 C CA . SER A 1 92 ? 5.023 -10.451 1.760 1.00 67.88 92 SER A CA 1
ATOM 747 C C . SER A 1 92 ? 4.204 -10.576 0.476 1.00 67.88 92 SER A C 1
ATOM 749 O O . SER A 1 92 ? 4.713 -10.342 -0.623 1.00 67.88 92 SER A O 1
ATOM 751 N N . PHE A 1 93 ? 2.939 -10.969 0.599 1.00 61.31 93 PHE A N 1
ATOM 752 C CA . PHE A 1 93 ? 2.106 -11.276 -0.542 1.00 61.31 93 PHE A CA 1
ATOM 753 C C . PHE A 1 93 ? 1.522 -10.007 -1.152 1.00 61.31 93 PHE A C 1
ATOM 755 O O . PHE A 1 93 ? 0.725 -9.321 -0.526 1.00 61.31 93 PHE A O 1
ATOM 762 N N . ALA A 1 94 ? 1.995 -9.720 -2.372 1.00 64.88 94 ALA A N 1
ATOM 763 C CA . ALA A 1 94 ? 1.565 -8.658 -3.277 1.00 64.88 94 ALA A CA 1
ATOM 764 C C . ALA A 1 94 ? 1.259 -7.320 -2.580 1.00 64.88 94 ALA A C 1
ATOM 766 O O . ALA A 1 94 ? 0.123 -7.037 -2.216 1.00 64.88 94 ALA A O 1
ATOM 767 N N . VAL A 1 95 ? 2.267 -6.450 -2.459 1.00 72.38 95 VAL A N 1
ATOM 768 C CA . VAL A 1 95 ? 2.037 -5.074 -1.997 1.00 72.38 95 VAL A CA 1
ATOM 769 C C . VAL A 1 95 ? 1.227 -4.315 -3.052 1.00 72.38 95 VAL A C 1
ATOM 771 O O . VAL A 1 95 ? 1.759 -3.899 -4.084 1.00 72.38 95 VAL A O 1
ATOM 774 N N . VAL A 1 96 ? -0.067 -4.123 -2.797 1.00 70.31 96 VAL A N 1
ATOM 775 C CA . VAL A 1 96 ? -0.962 -3.355 -3.672 1.00 70.31 96 VAL A CA 1
ATOM 776 C C . VAL A 1 96 ? -0.867 -1.875 -3.311 1.00 70.31 96 VAL A C 1
ATOM 778 O O . VAL A 1 96 ? -1.635 -1.370 -2.499 1.00 70.31 96 VAL A O 1
ATOM 781 N N . LEU A 1 97 ? 0.091 -1.165 -3.916 1.00 72.00 97 LEU A N 1
ATOM 782 C CA . LEU A 1 97 ? 0.407 0.243 -3.612 1.00 72.00 97 LEU A CA 1
ATOM 783 C C . LEU A 1 97 ? -0.805 1.187 -3.574 1.00 72.00 97 LEU A C 1
ATOM 785 O O . LEU A 1 97 ? -0.814 2.128 -2.787 1.00 72.00 97 LEU A O 1
ATOM 789 N N . SER A 1 98 ? -1.818 0.957 -4.412 1.00 74.19 98 SER A N 1
ATOM 790 C CA . SER A 1 98 ? -3.026 1.790 -4.458 1.00 74.19 98 SER A CA 1
ATOM 791 C C . SER A 1 98 ? -3.895 1.694 -3.205 1.00 74.19 98 SER A C 1
ATOM 793 O O . SER A 1 98 ? -4.713 2.581 -2.991 1.00 74.19 98 SER A O 1
ATOM 795 N N . GLU A 1 99 ? -3.729 0.644 -2.403 1.00 78.88 99 GLU A N 1
ATOM 796 C CA . GLU A 1 99 ? -4.538 0.350 -1.214 1.00 78.88 99 GLU A CA 1
ATOM 797 C C . GLU A 1 99 ? -3.733 0.488 0.090 1.00 78.88 99 GLU A C 1
ATOM 799 O O . GLU A 1 99 ? -4.295 0.445 1.183 1.00 78.88 99 GLU A O 1
ATOM 804 N N . VAL A 1 100 ? -2.413 0.685 -0.006 1.00 87.31 100 VAL A N 1
ATOM 805 C CA . VAL A 1 100 ? -1.535 0.852 1.159 1.00 87.31 100 VAL A CA 1
ATOM 806 C C . VAL A 1 100 ? -1.888 2.135 1.921 1.00 87.31 100 VAL A C 1
ATOM 808 O O . VAL A 1 100 ? -2.107 3.190 1.328 1.00 87.31 100 VAL A O 1
ATOM 811 N N . GLU A 1 101 ? -1.944 2.028 3.251 1.00 89.50 101 GLU A N 1
ATOM 812 C CA . GLU A 1 101 ? -2.361 3.069 4.205 1.00 89.50 101 GLU A CA 1
ATOM 813 C C . GLU A 1 101 ? -3.817 3.557 4.037 1.00 89.50 101 GLU A C 1
ATOM 815 O O . GLU A 1 101 ? -4.207 4.554 4.647 1.00 89.50 101 GLU A O 1
ATOM 820 N N . GLN A 1 102 ? -4.645 2.862 3.247 1.00 91.75 102 GLN A N 1
ATOM 821 C CA . GLN A 1 102 ? -6.062 3.183 3.074 1.00 91.75 102 GLN A CA 1
ATOM 822 C C . GLN A 1 102 ? -6.939 2.145 3.774 1.00 91.75 102 GLN A C 1
ATOM 824 O O . GLN A 1 102 ? -6.764 0.940 3.604 1.00 91.75 102 GLN A O 1
ATOM 829 N N . LEU A 1 103 ? -7.907 2.619 4.564 1.00 94.06 103 LEU A N 1
ATOM 830 C CA . LEU A 1 103 ? -8.877 1.744 5.215 1.00 94.06 103 LEU A CA 1
ATOM 831 C C . LEU A 1 103 ? -9.893 1.251 4.177 1.00 94.06 103 LEU A C 1
ATOM 833 O O . LEU A 1 103 ? -10.702 2.032 3.674 1.00 94.06 103 LEU A O 1
ATOM 837 N N . ARG A 1 104 ? -9.863 -0.043 3.866 1.00 93.44 104 ARG A N 1
ATOM 838 C CA . ARG A 1 104 ? -10.861 -0.698 3.020 1.00 93.44 104 ARG A CA 1
ATOM 839 C C . ARG A 1 104 ? -12.109 -0.990 3.844 1.00 93.44 104 ARG A C 1
ATOM 841 O O . ARG A 1 104 ? -12.022 -1.551 4.934 1.00 93.44 104 ARG A O 1
ATOM 848 N N . ILE A 1 105 ? -13.263 -0.621 3.295 1.00 94.56 105 ILE A N 1
ATOM 849 C CA . ILE A 1 105 ? -14.567 -0.780 3.939 1.00 94.56 105 ILE A CA 1
ATOM 850 C C . ILE A 1 105 ? -15.390 -1.780 3.141 1.00 94.56 105 ILE A C 1
ATOM 852 O O . ILE A 1 105 ? -15.766 -1.494 2.003 1.00 94.56 105 ILE A O 1
ATOM 856 N N . ASP A 1 106 ? -15.731 -2.906 3.758 1.00 93.75 106 ASP A N 1
ATOM 857 C CA . ASP A 1 106 ? -16.717 -3.830 3.207 1.00 93.75 106 ASP A CA 1
ATOM 858 C C . ASP A 1 106 ? -18.016 -3.688 4.016 1.00 93.75 106 ASP A C 1
ATOM 860 O O . ASP A 1 106 ? -18.063 -4.064 5.192 1.00 93.75 106 ASP A O 1
ATOM 864 N N . PRO A 1 107 ? -19.071 -3.073 3.447 1.00 92.19 107 PRO A N 1
ATOM 865 C CA . PRO A 1 107 ? -20.274 -2.735 4.195 1.00 92.19 107 PRO A CA 1
ATOM 866 C C . PRO A 1 107 ? -21.020 -3.987 4.663 1.00 92.19 107 PRO A C 1
ATOM 868 O O . PRO A 1 107 ? -21.095 -4.992 3.955 1.00 92.19 107 PRO A O 1
ATOM 871 N N . ALA A 1 108 ? -21.648 -3.887 5.837 1.00 92.56 108 ALA A N 1
ATOM 872 C CA . ALA A 1 108 ? -22.469 -4.964 6.374 1.00 92.56 108 ALA A CA 1
ATOM 873 C C . ALA A 1 108 ? -23.617 -5.332 5.420 1.00 92.56 108 ALA A C 1
ATOM 875 O O . ALA A 1 108 ? -24.314 -4.467 4.882 1.00 92.56 108 ALA A O 1
ATOM 876 N N . THR A 1 109 ? -23.857 -6.631 5.281 1.00 92.25 109 THR A N 1
ATOM 877 C CA . THR A 1 109 ? -24.989 -7.196 4.539 1.00 92.25 109 THR A CA 1
ATOM 878 C C . THR A 1 109 ? -25.778 -8.147 5.437 1.00 92.25 109 THR A C 1
ATOM 880 O O . THR A 1 109 ? -25.416 -8.393 6.585 1.00 92.25 109 THR A O 1
ATOM 883 N N . SER A 1 110 ? -26.867 -8.723 4.927 1.00 88.69 110 SER A N 1
ATOM 884 C CA . SER A 1 110 ? -27.604 -9.775 5.642 1.00 88.69 110 SER A CA 1
ATOM 885 C C . SER A 1 110 ? -26.783 -11.046 5.883 1.00 88.69 110 SER A C 1
ATOM 887 O O . SER A 1 110 ? -27.157 -11.853 6.728 1.00 88.69 110 SER A O 1
ATOM 889 N N . GLU A 1 111 ? -25.701 -11.241 5.127 1.00 89.75 111 GLU A N 1
ATOM 890 C CA . GLU A 1 111 ? -24.889 -12.461 5.141 1.00 89.75 111 GLU A CA 1
ATOM 891 C C . GLU A 1 111 ? -23.515 -12.258 5.788 1.00 89.75 111 GLU A C 1
ATOM 893 O O . GLU A 1 111 ? -22.870 -13.237 6.158 1.00 89.75 111 GLU A O 1
ATOM 898 N N . LYS A 1 112 ? -23.053 -11.006 5.919 1.00 90.44 112 LYS A N 1
ATOM 899 C CA . LYS A 1 112 ? -21.706 -10.675 6.398 1.00 90.44 112 LYS A CA 1
ATOM 900 C C . LYS A 1 112 ? -21.697 -9.430 7.290 1.00 90.44 112 LYS A C 1
ATOM 902 O O . LYS A 1 112 ? -22.415 -8.474 6.978 1.00 90.44 112 LYS A O 1
ATOM 907 N N . PRO A 1 113 ? -20.887 -9.417 8.364 1.00 93.44 113 PRO A N 1
ATOM 908 C CA . PRO A 1 113 ? -20.697 -8.228 9.189 1.00 93.44 113 PRO A CA 1
ATOM 909 C C . PRO A 1 113 ? -19.986 -7.110 8.410 1.00 93.44 113 PRO A C 1
ATOM 911 O O . PRO A 1 113 ? -19.502 -7.318 7.302 1.00 93.44 113 PRO A O 1
ATOM 914 N N . LEU A 1 114 ? -19.934 -5.913 9.000 1.00 94.69 114 LEU A N 1
ATOM 915 C CA . LEU A 1 114 ? -19.067 -4.834 8.517 1.00 94.69 114 LEU A CA 1
ATOM 916 C C . LEU A 1 114 ? -17.605 -5.263 8.690 1.00 94.69 114 LEU A C 1
ATOM 918 O O . LEU A 1 114 ? -17.236 -5.674 9.792 1.00 94.69 114 LEU A O 1
ATOM 922 N N . GLU A 1 115 ? -16.787 -5.096 7.655 1.00 95.44 115 GLU A N 1
ATOM 923 C CA . GLU A 1 115 ? -15.342 -5.338 7.720 1.00 95.44 115 GLU A CA 1
ATOM 924 C C . GLU A 1 115 ? -14.570 -4.039 7.485 1.00 95.44 115 GLU A C 1
ATOM 926 O O . GLU A 1 115 ? -14.919 -3.235 6.613 1.00 95.44 115 GLU A O 1
ATOM 931 N N . LEU A 1 116 ? -13.523 -3.835 8.283 1.00 95.12 116 LEU A N 1
ATOM 932 C CA . LEU A 1 116 ? -12.588 -2.721 8.153 1.00 95.12 116 LEU A CA 1
ATOM 933 C C . LEU A 1 116 ? -11.190 -3.315 8.005 1.00 95.12 116 LEU A C 1
ATOM 935 O O . LEU A 1 116 ? -10.663 -3.900 8.948 1.00 95.12 116 LEU A O 1
ATOM 939 N N . ASN A 1 117 ? -10.590 -3.191 6.832 1.00 93.44 117 ASN A N 1
ATOM 940 C CA . ASN A 1 117 ? -9.341 -3.877 6.512 1.00 93.44 117 ASN A CA 1
ATOM 941 C C . ASN A 1 117 ? -8.259 -2.852 6.157 1.00 93.44 117 ASN A C 1
ATOM 943 O O . ASN A 1 117 ? -8.553 -1.805 5.582 1.00 93.44 117 ASN A O 1
ATOM 947 N N . LEU A 1 118 ? -7.005 -3.129 6.506 1.00 93.44 118 LEU A N 1
ATOM 948 C CA . LEU A 1 118 ? -5.883 -2.234 6.233 1.00 93.44 118 LEU A CA 1
ATOM 949 C C . LEU A 1 118 ? -4.656 -3.021 5.795 1.00 93.44 118 LEU A C 1
ATOM 951 O O . LEU A 1 118 ? -4.267 -3.999 6.426 1.00 93.44 118 LEU A O 1
ATOM 955 N N . HIS A 1 119 ? -3.991 -2.511 4.767 1.00 92.44 119 HIS A N 1
ATOM 956 C CA . HIS A 1 119 ? -2.623 -2.876 4.445 1.00 92.44 119 HIS A CA 1
ATOM 957 C C . HIS A 1 119 ? -1.698 -1.700 4.747 1.00 92.44 119 HIS A C 1
ATOM 959 O O . HIS A 1 119 ? -1.964 -0.584 4.302 1.00 92.44 119 HIS A O 1
ATOM 965 N N . CYS A 1 120 ? -0.619 -1.913 5.494 1.00 92.69 120 CYS A N 1
ATOM 966 C CA . CYS A 1 120 ? 0.273 -0.822 5.891 1.00 92.69 120 CYS A CA 1
ATOM 967 C C . CYS A 1 120 ? 1.720 -1.281 6.083 1.00 92.69 120 CYS A C 1
ATOM 969 O O . CYS A 1 120 ? 1.995 -2.465 6.281 1.00 92.69 120 CYS A O 1
ATOM 971 N N . PHE A 1 121 ? 2.646 -0.324 6.041 1.00 93.44 121 PHE A N 1
ATOM 972 C CA . PHE A 1 121 ? 4.029 -0.546 6.461 1.00 93.44 121 PHE A CA 1
ATOM 973 C C . PHE A 1 121 ? 4.221 -0.077 7.898 1.00 93.44 121 PHE A C 1
ATOM 975 O O . PHE A 1 121 ? 3.764 1.005 8.269 1.00 93.44 121 PHE A O 1
ATOM 982 N N . ALA A 1 122 ? 4.889 -0.869 8.731 1.00 93.94 122 ALA A N 1
ATOM 983 C CA . ALA A 1 122 ? 5.172 -0.481 10.108 1.00 93.94 122 ALA A CA 1
ATOM 984 C C . ALA A 1 122 ? 6.414 -1.179 10.671 1.00 93.94 122 ALA A C 1
ATOM 986 O O . ALA A 1 122 ? 6.755 -2.292 10.274 1.00 93.94 122 ALA A O 1
ATOM 987 N N . ALA A 1 123 ? 7.044 -0.561 11.667 1.00 93.69 123 ALA A N 1
ATOM 988 C CA . ALA A 1 123 ? 8.208 -1.136 12.339 1.00 93.69 123 ALA A CA 1
ATOM 989 C C . ALA A 1 123 ? 7.865 -2.375 13.193 1.00 93.69 123 ALA A C 1
ATOM 991 O O . ALA A 1 123 ? 8.732 -3.209 13.448 1.00 93.69 123 ALA A O 1
ATOM 992 N N . SER A 1 124 ? 6.612 -2.502 13.641 1.00 91.88 124 SER A N 1
ATOM 993 C CA . SER A 1 124 ? 6.115 -3.625 14.446 1.00 91.88 124 SER A CA 1
ATOM 994 C C . SER A 1 124 ? 4.599 -3.790 14.309 1.00 91.88 124 SER A C 1
ATOM 996 O O . SER A 1 124 ? 3.918 -2.885 13.811 1.00 91.88 124 SER A O 1
ATOM 998 N N . GLU A 1 125 ? 4.070 -4.918 14.784 1.00 90.50 125 GLU A N 1
ATOM 999 C CA . GLU A 1 125 ? 2.634 -5.189 14.870 1.00 90.50 125 GLU A CA 1
ATOM 1000 C C . GLU A 1 125 ? 1.895 -4.099 15.656 1.00 90.50 125 GLU A C 1
ATOM 1002 O O . GLU A 1 125 ? 0.841 -3.632 15.229 1.00 90.50 125 GLU A O 1
ATOM 1007 N N . GLU A 1 126 ? 2.455 -3.628 16.775 1.00 91.81 126 GLU A N 1
ATOM 1008 C CA . GLU A 1 126 ? 1.831 -2.580 17.591 1.00 91.81 126 GLU A CA 1
ATOM 1009 C C . GLU A 1 126 ? 1.708 -1.270 16.813 1.00 91.81 126 GLU A C 1
ATOM 1011 O O . GLU A 1 126 ? 0.684 -0.595 16.890 1.00 91.81 126 GLU A O 1
ATOM 1016 N N . LYS A 1 127 ? 2.725 -0.918 16.016 1.00 94.31 127 LYS A N 1
ATOM 1017 C CA . LYS A 1 127 ? 2.673 0.275 15.162 1.00 94.31 127 LYS A CA 1
ATOM 1018 C C . LYS A 1 127 ? 1.681 0.135 14.016 1.00 94.31 127 LYS A C 1
ATOM 1020 O O . LYS A 1 127 ? 1.018 1.116 13.677 1.00 94.31 127 LYS A O 1
ATOM 1025 N N . ALA A 1 128 ? 1.546 -1.057 13.445 1.00 93.75 128 ALA A N 1
ATOM 1026 C CA . ALA A 1 128 ? 0.512 -1.334 12.455 1.00 93.75 128 ALA A CA 1
ATOM 1027 C C . ALA A 1 128 ? -0.895 -1.206 13.070 1.00 93.75 128 ALA A C 1
ATOM 1029 O O . ALA A 1 128 ? -1.770 -0.568 12.483 1.00 93.75 128 ALA A O 1
ATOM 1030 N N . MET A 1 129 ? -1.087 -1.721 14.288 1.00 93.81 129 MET A N 1
ATOM 1031 C CA . MET A 1 129 ? -2.343 -1.599 15.028 1.00 93.81 129 MET A CA 1
ATOM 1032 C C . MET A 1 129 ? -2.667 -0.152 15.403 1.00 93.81 129 MET A C 1
ATOM 1034 O O . MET A 1 129 ? -3.786 0.281 15.163 1.00 93.81 129 MET A O 1
ATOM 1038 N N . GLU A 1 130 ? -1.706 0.642 15.888 1.00 94.56 130 GLU A N 1
ATOM 1039 C CA . GLU A 1 130 ? -1.916 2.075 16.165 1.00 94.56 130 GLU A CA 1
ATOM 1040 C C . GLU A 1 130 ? -2.454 2.827 14.929 1.00 94.56 130 GLU A C 1
ATOM 1042 O O . GLU A 1 130 ? -3.360 3.661 15.039 1.00 94.56 130 GLU A O 1
ATOM 1047 N N . LYS A 1 131 ? -1.918 2.523 13.737 1.00 95.44 131 LYS A N 1
ATOM 1048 C CA . LYS A 1 131 ? -2.402 3.088 12.467 1.00 95.44 131 LYS A CA 1
ATOM 1049 C C . LYS A 1 131 ? -3.836 2.654 12.166 1.00 95.44 131 LYS A C 1
ATOM 1051 O O . LYS A 1 131 ? -4.671 3.499 11.838 1.00 95.44 131 LYS A O 1
ATOM 1056 N N . PHE A 1 132 ? -4.119 1.358 12.294 1.00 95.69 132 PHE A N 1
ATOM 1057 C CA . PHE A 1 132 ? -5.450 0.800 12.072 1.00 95.69 132 PHE A CA 1
ATOM 1058 C C . PHE A 1 132 ? -6.494 1.389 13.020 1.00 95.69 132 PHE A C 1
ATOM 1060 O O . PHE A 1 132 ? -7.528 1.872 12.564 1.00 95.69 132 PHE A O 1
ATOM 1067 N N . GLU A 1 133 ? -6.215 1.408 14.324 1.00 94.69 133 GLU A N 1
ATOM 1068 C CA . GLU A 1 133 ? -7.129 1.919 15.344 1.00 94.69 133 GLU A CA 1
ATOM 1069 C C . GLU A 1 133 ? -7.515 3.368 15.071 1.00 94.69 133 GLU A C 1
ATOM 1071 O O . GLU A 1 133 ? -8.690 3.719 15.157 1.00 94.69 133 GLU A O 1
ATOM 1076 N N . LYS A 1 134 ? -6.542 4.202 14.689 1.00 95.69 134 LYS A N 1
ATOM 1077 C CA . LYS A 1 134 ? -6.796 5.595 14.328 1.00 95.69 134 LYS A CA 1
ATOM 1078 C C . LYS A 1 134 ? -7.779 5.698 13.160 1.00 95.69 134 LYS A C 1
ATOM 1080 O O . LYS A 1 134 ? -8.782 6.399 13.273 1.00 95.69 134 LYS A O 1
ATOM 1085 N N . LEU A 1 135 ? -7.517 4.983 12.065 1.00 96.06 135 LEU A N 1
ATOM 1086 C CA . LEU A 1 135 ? -8.378 5.005 10.880 1.00 96.06 135 LEU A CA 1
ATOM 1087 C C . LEU A 1 135 ? -9.779 4.450 11.182 1.00 96.06 135 LEU A C 1
ATOM 1089 O O . LEU A 1 135 ? -10.780 5.040 10.778 1.00 96.06 135 LEU A O 1
ATOM 1093 N N . ALA A 1 136 ? -9.867 3.353 11.937 1.00 95.31 136 ALA A N 1
ATOM 1094 C CA . ALA A 1 136 ? -11.134 2.752 12.340 1.00 95.31 136 ALA A CA 1
ATOM 1095 C C . ALA A 1 136 ? -11.950 3.683 13.255 1.00 95.31 136 ALA A C 1
ATOM 1097 O O . ALA A 1 136 ? -13.169 3.779 13.108 1.00 95.31 136 ALA A O 1
ATOM 1098 N N . GLN A 1 137 ? -11.299 4.401 14.176 1.00 94.56 137 GLN A N 1
ATOM 1099 C CA . GLN A 1 137 ? -11.949 5.392 15.040 1.00 94.56 137 GLN A CA 1
ATOM 1100 C C . GLN A 1 137 ? -12.434 6.617 14.258 1.00 94.56 137 GLN A C 1
ATOM 1102 O O . GLN A 1 137 ? -13.540 7.100 14.517 1.00 94.56 137 GLN A O 1
ATOM 1107 N N . ASP A 1 138 ? -11.645 7.104 13.296 1.00 95.44 138 ASP A N 1
ATOM 1108 C CA . ASP A 1 138 ? -12.043 8.200 12.409 1.00 95.44 138 ASP A CA 1
ATOM 1109 C C . ASP A 1 138 ? -13.300 7.814 11.608 1.00 95.44 138 ASP A C 1
ATOM 1111 O O . ASP A 1 138 ? -14.296 8.545 11.633 1.00 95.44 138 ASP A O 1
ATOM 1115 N N . TYR A 1 139 ? -13.312 6.612 11.019 1.00 95.19 139 TYR A N 1
ATOM 1116 C CA . TYR A 1 139 ? -14.485 6.049 10.344 1.00 95.19 139 TYR A CA 1
ATOM 1117 C C . TYR A 1 139 ? -15.688 5.912 11.292 1.00 95.19 139 TYR A C 1
ATOM 1119 O O . TYR A 1 139 ? -16.795 6.362 10.986 1.00 95.19 139 TYR A O 1
ATOM 1127 N N . ALA A 1 140 ? -15.494 5.347 12.487 1.00 93.69 140 ALA A N 1
ATOM 1128 C CA . ALA A 1 140 ? -16.570 5.183 13.462 1.00 93.69 140 ALA A CA 1
ATOM 1129 C C . ALA A 1 140 ? -17.211 6.525 13.845 1.00 93.69 140 ALA A C 1
ATOM 1131 O O . ALA A 1 140 ? -18.435 6.632 13.939 1.00 93.69 140 ALA A O 1
ATOM 1132 N N . LYS A 1 141 ? -16.394 7.567 14.025 1.00 95.12 141 LYS A N 1
ATOM 1133 C CA . LYS A 1 141 ? -16.853 8.918 14.347 1.00 95.12 141 LYS A CA 1
ATOM 1134 C C . LYS A 1 141 ? -17.651 9.540 13.203 1.00 95.12 141 LYS A C 1
ATOM 1136 O O . LYS A 1 141 ? -18.709 10.116 13.461 1.00 95.12 141 LYS A O 1
ATOM 1141 N N . GLU A 1 142 ? -17.169 9.423 11.968 1.00 96.31 142 GLU A N 1
ATOM 1142 C CA . GLU A 1 142 ? -17.856 9.930 10.774 1.00 96.31 142 GLU A CA 1
ATOM 1143 C C . GLU A 1 142 ? -19.229 9.268 10.590 1.00 96.31 142 GLU A C 1
ATOM 1145 O O . GLU A 1 142 ? -20.231 9.944 10.341 1.00 96.31 142 GLU A O 1
ATOM 1150 N N . HIS A 1 143 ? -19.300 7.958 10.828 1.00 93.56 143 HIS A N 1
ATOM 1151 C CA . HIS A 1 143 ? -20.498 7.149 10.614 1.00 93.56 143 HIS A CA 1
ATOM 1152 C C . HIS A 1 143 ? -21.359 6.936 11.871 1.00 93.56 143 HIS A C 1
ATOM 1154 O O . HIS A 1 143 ? -22.360 6.222 11.816 1.00 93.56 143 HIS A O 1
ATOM 1160 N N . LYS A 1 144 ? -21.022 7.585 12.997 1.00 92.69 144 LYS A N 1
ATOM 1161 C CA . LYS A 1 144 ? -21.724 7.474 14.294 1.00 92.69 144 LYS A CA 1
ATOM 1162 C C . LYS A 1 144 ? -21.852 6.029 14.800 1.00 92.69 144 LYS A C 1
ATOM 1164 O O . LYS A 1 144 ? -22.864 5.660 15.396 1.00 92.69 144 LYS A O 1
ATOM 1169 N N . LEU A 1 145 ? -20.825 5.222 14.566 1.00 90.69 145 LEU A N 1
ATOM 1170 C CA . LEU A 1 145 ? -20.719 3.851 15.054 1.00 90.69 145 LEU A CA 1
ATOM 1171 C C . LEU A 1 145 ? -20.048 3.824 16.432 1.00 90.69 145 LEU A C 1
ATOM 1173 O O . LEU A 1 145 ? -19.285 4.720 16.792 1.00 90.69 145 LEU A O 1
ATOM 1177 N N . GLN A 1 146 ? -20.332 2.778 17.206 1.00 89.75 146 GLN A N 1
ATOM 1178 C CA . GLN A 1 146 ? -19.665 2.508 18.478 1.00 89.75 146 GLN A CA 1
ATOM 1179 C C . GLN A 1 146 ? -19.256 1.041 18.526 1.00 89.75 146 GLN A C 1
ATOM 1181 O O . GLN A 1 146 ? -20.108 0.159 18.444 1.00 89.75 146 GLN A O 1
ATOM 1186 N N . PHE A 1 147 ? -17.959 0.797 18.672 1.00 90.88 147 PHE A N 1
ATOM 1187 C CA . PHE A 1 147 ? -17.399 -0.530 18.885 1.00 90.88 147 PHE A CA 1
ATOM 1188 C C . PHE A 1 147 ? -16.135 -0.439 19.738 1.00 90.88 147 PHE A C 1
ATOM 1190 O O . PHE A 1 147 ? -15.476 0.600 19.799 1.00 90.88 147 PHE A O 1
ATOM 1197 N N . GLN A 1 148 ? -15.812 -1.536 20.411 1.00 89.31 148 GLN A N 1
ATOM 1198 C CA . GLN A 1 148 ? -14.539 -1.739 21.089 1.00 89.31 148 GLN A CA 1
ATOM 1199 C C . GLN A 1 148 ? -13.659 -2.606 20.203 1.00 89.31 148 GLN A C 1
ATOM 1201 O O . GLN A 1 148 ? -14.108 -3.642 19.720 1.00 89.31 148 GLN A O 1
ATOM 1206 N N . ILE A 1 149 ? -12.410 -2.207 20.007 1.00 86.88 149 ILE A N 1
ATOM 1207 C CA . ILE A 1 149 ? -11.446 -3.044 19.297 1.00 86.88 149 ILE A CA 1
ATOM 1208 C C . ILE A 1 149 ? -11.026 -4.155 20.265 1.00 86.88 149 ILE A C 1
ATOM 1210 O O . ILE A 1 149 ? -10.510 -3.885 21.350 1.00 86.88 149 ILE A O 1
ATOM 1214 N N . SER A 1 150 ? -11.380 -5.392 19.918 1.00 77.06 150 SER A N 1
ATOM 1215 C CA . SER A 1 150 ? -11.118 -6.589 20.724 1.00 77.06 150 SER A CA 1
ATOM 1216 C C . SER A 1 150 ? -9.657 -7.022 20.547 1.00 77.06 150 SER A C 1
ATOM 1218 O O . SER A 1 150 ? -9.100 -6.776 19.474 1.00 77.06 150 SER A O 1
ATOM 1220 N N . PRO A 1 151 ? -9.009 -7.643 21.557 1.00 63.19 151 PRO A N 1
ATOM 1221 C CA . PRO A 1 151 ? -7.612 -8.054 21.456 1.00 63.19 151 PRO A CA 1
ATOM 1222 C C . PRO A 1 151 ? -7.344 -8.899 20.207 1.00 63.19 151 PRO A C 1
ATOM 1224 O O . PRO A 1 151 ? -8.058 -9.856 19.907 1.00 63.19 151 PRO A O 1
ATOM 1227 N N . PHE A 1 152 ? -6.294 -8.491 19.503 1.00 68.44 152 PHE A N 1
ATOM 1228 C CA . PHE A 1 152 ? -5.885 -8.983 18.200 1.00 68.44 152 PHE A CA 1
ATOM 1229 C C . PHE A 1 152 ? -5.393 -10.432 18.266 1.00 68.44 152 PHE A C 1
ATOM 1231 O O . PHE A 1 152 ? -4.681 -10.829 19.193 1.00 68.44 152 PHE A O 1
ATOM 1238 N N . ARG A 1 153 ? -5.728 -11.223 17.246 1.00 73.62 153 ARG A N 1
ATOM 1239 C CA . ARG A 1 153 ? -5.044 -12.489 16.975 1.00 73.62 153 ARG A CA 1
ATOM 1240 C C . ARG A 1 153 ? -3.874 -12.210 16.035 1.00 73.62 153 ARG A C 1
ATOM 1242 O O . ARG A 1 153 ? -4.064 -11.619 14.976 1.00 73.62 153 ARG A O 1
ATOM 1249 N N . ILE A 1 154 ? -2.673 -12.641 16.415 1.00 69.38 154 ILE A N 1
ATOM 1250 C CA . ILE A 1 154 ? -1.545 -12.719 15.481 1.00 69.38 154 ILE A CA 1
ATOM 1251 C C . ILE A 1 154 ? -1.693 -14.045 14.740 1.00 69.38 154 ILE A C 1
ATOM 1253 O O . ILE A 1 154 ? -1.640 -15.108 15.367 1.00 69.38 154 ILE A O 1
ATOM 1257 N N . ALA A 1 155 ? -1.930 -13.986 13.434 1.00 65.31 155 ALA A N 1
ATOM 1258 C CA . ALA A 1 155 ? -1.833 -15.168 12.591 1.00 65.31 155 ALA A CA 1
ATOM 1259 C C . ALA A 1 155 ? -0.355 -15.463 12.305 1.00 65.31 155 ALA A C 1
ATOM 1261 O O . ALA A 1 155 ? 0.430 -14.544 12.057 1.00 65.31 155 ALA A O 1
ATOM 1262 N N . ASP A 1 156 ? 0.032 -16.740 12.342 1.00 59.56 156 ASP A N 1
ATOM 1263 C CA . ASP A 1 156 ? 1.346 -17.145 11.838 1.00 59.56 156 ASP A CA 1
ATOM 1264 C C . ASP A 1 156 ? 1.436 -16.749 10.358 1.00 59.56 156 ASP A C 1
ATOM 1266 O O . ASP A 1 156 ? 0.469 -16.932 9.619 1.00 59.56 156 ASP A O 1
ATOM 1270 N N . SER A 1 157 ? 2.590 -16.248 9.903 1.00 57.78 157 SER A N 1
ATOM 1271 C CA . SER A 1 157 ? 2.778 -15.754 8.524 1.00 57.78 157 SER A CA 1
ATOM 1272 C C . SER A 1 157 ? 2.392 -16.772 7.443 1.00 57.78 157 SER A C 1
ATOM 1274 O O . SER A 1 157 ? 2.025 -16.392 6.334 1.00 57.78 157 SER A O 1
ATOM 1276 N N . ASP A 1 158 ? 2.455 -18.063 7.775 1.00 55.03 158 ASP A N 1
ATOM 1277 C CA . ASP A 1 158 ? 2.114 -19.182 6.892 1.00 55.03 158 ASP A CA 1
ATOM 1278 C C . ASP A 1 158 ? 0.594 -19.402 6.745 1.00 55.03 158 ASP A C 1
ATOM 1280 O O . ASP A 1 158 ? 0.164 -20.179 5.894 1.00 55.03 158 ASP A O 1
ATOM 1284 N N . GLN A 1 159 ? -0.225 -18.744 7.573 1.00 53.84 159 GLN A N 1
ATOM 1285 C CA . GLN A 1 159 ? -1.693 -18.833 7.576 1.00 53.84 159 GLN A CA 1
ATOM 1286 C C . GLN A 1 159 ? -2.363 -17.631 6.907 1.00 53.84 159 GLN A C 1
ATOM 1288 O O . GLN A 1 159 ? -3.587 -17.558 6.857 1.00 53.84 159 GLN A O 1
ATOM 1293 N N . CYS A 1 160 ? -1.577 -16.687 6.396 1.00 55.97 160 CYS A N 1
ATOM 1294 C CA . CYS A 1 160 ? -2.093 -15.436 5.866 1.00 55.97 160 CYS A CA 1
ATOM 1295 C C . CYS A 1 160 ? -2.485 -15.588 4.403 1.00 55.97 160 CYS A C 1
ATOM 1297 O O . CYS A 1 160 ? -1.755 -15.119 3.530 1.00 55.97 160 CYS A O 1
ATOM 1299 N N . TYR A 1 161 ? -3.609 -16.280 4.182 1.00 51.22 161 TYR A N 1
ATOM 1300 C CA . TYR A 1 161 ? -4.357 -16.363 2.927 1.00 51.22 161 TYR A CA 1
ATOM 1301 C C . TYR A 1 161 ? -5.767 -16.924 3.097 1.00 51.22 161 TYR A C 1
ATOM 1303 O O . TYR A 1 161 ? -5.896 -18.075 3.571 1.00 51.22 161 TYR A O 1
#

Secondary structure (DSSP, 8-state):
------EEEEEEEE-TTS-TT---EEEEEESSHHHHHHHHHHHHTT-SS-EEEEEEEESSTTHHHHHHTPEEEEEEEEEETTEEEEEEEE--S---TTTBT-EEEE---SSS--EEEEEEEESSHHHHHHHHHHHHHHHHHHTT---EEPPPEE--GGG--

Sequence (161 aa):
MTTNPIKVYTVVSKEVKEDPDLFTNLEGVFSTYEKAQEYIDHFFGNAKYGYRSIVTTYLDPFQEEIQNNDSYYSISSQLIGPHLEVEICKTSFAVVLSEVEQLRIDPATSEKPLELNLHCFAASEEKAMEKFEKLAQDYAKEHKLQFQISPFRIADSDQCY

Foldseek 3Di:
DPDPFQKKKWKFKDWPPDDPVDTDDTPDIGSDPVVVVCVCCVPPVPPDTMDIDIDIDGPCPCPVLVVLVWFKKKKKWFDDPQETAIEMEREPPDDPVVQELHWDWDDDDPVGGIMTIHIYIDNDPVRVVVSSVVNVVVVCVVVVHGHDYDDYDYDDRVPPD